Protein AF-A0A5K1K4R6-F1 (afdb_monomer)

Structure (mmCIF, N/CA/C/O backbone):
data_AF-A0A5K1K4R6-F1
#
_entry.id   AF-A0A5K1K4R6-F1
#
loop_
_atom_site.group_PDB
_atom_site.id
_atom_site.type_symbol
_atom_site.label_atom_id
_atom_site.label_alt_id
_atom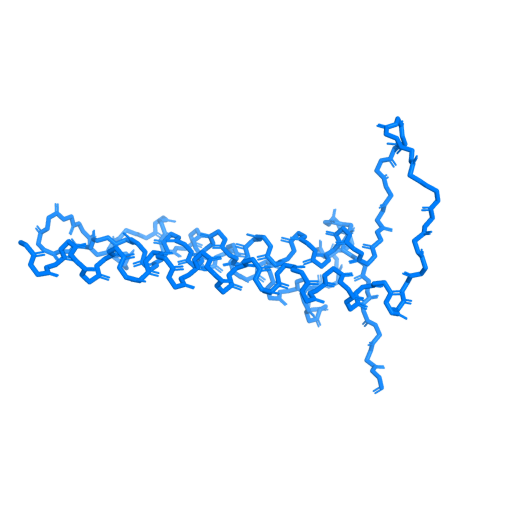_site.label_comp_id
_atom_site.label_asym_id
_atom_site.label_entity_id
_atom_site.label_seq_id
_atom_site.pdbx_PDB_ins_code
_atom_site.Cartn_x
_atom_site.Cartn_y
_atom_site.Cartn_z
_atom_site.occupancy
_atom_site.B_iso_or_equiv
_atom_site.auth_seq_id
_atom_site.auth_comp_id
_atom_site.auth_asym_id
_atom_site.auth_atom_id
_atom_site.pdbx_PDB_model_num
ATOM 1 N N . MET A 1 1 ? 0.030 -5.724 32.062 1.00 60.94 1 MET A N 1
ATOM 2 C CA . MET A 1 1 ? 1.262 -6.459 31.690 1.00 60.94 1 MET A CA 1
ATOM 3 C C . MET A 1 1 ? 1.045 -7.390 30.493 1.00 60.94 1 MET A C 1
ATOM 5 O O . MET A 1 1 ? 1.715 -7.195 29.491 1.00 60.94 1 MET A O 1
ATOM 9 N N . LEU A 1 2 ? 0.074 -8.316 30.522 1.00 64.69 2 LEU A N 1
ATOM 10 C CA . LEU A 1 2 ? -0.193 -9.250 29.407 1.00 64.69 2 LEU A CA 1
ATOM 11 C C . LEU A 1 2 ? -0.593 -8.562 28.079 1.00 64.69 2 LEU A C 1
ATOM 13 O O . LEU A 1 2 ? -0.053 -8.901 27.030 1.00 64.69 2 LEU A O 1
ATOM 17 N N . MET A 1 3 ? -1.462 -7.541 28.126 1.00 69.12 3 MET A N 1
ATOM 18 C CA . MET A 1 3 ? -1.831 -6.738 26.942 1.00 69.12 3 MET A CA 1
ATOM 19 C C . MET A 1 3 ? -0.622 -6.055 26.284 1.00 69.12 3 MET A C 1
ATOM 21 O O . MET A 1 3 ? -0.511 -6.058 25.063 1.00 69.12 3 MET A O 1
ATOM 25 N N .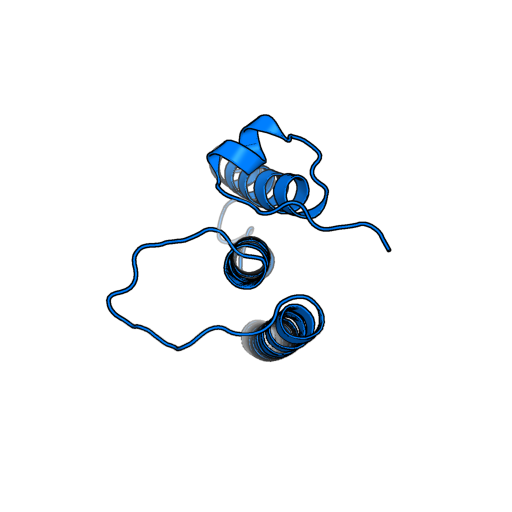 SER A 1 4 ? 0.307 -5.510 27.076 1.00 73.69 4 SER A N 1
ATOM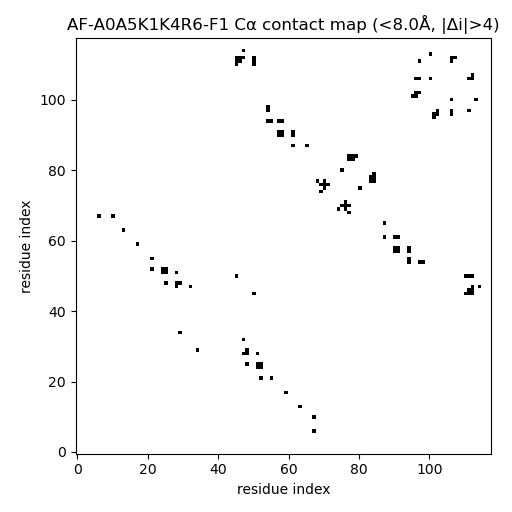 26 C CA . SER A 1 4 ? 1.501 -4.825 26.562 1.00 73.69 4 SER A CA 1
ATOM 27 C C . SER A 1 4 ? 2.482 -5.788 25.890 1.00 73.69 4 SER A C 1
ATOM 29 O O . SER A 1 4 ? 3.062 -5.447 24.865 1.00 73.69 4 SER A O 1
ATOM 31 N N . VAL A 1 5 ? 2.634 -7.005 26.425 1.00 75.69 5 VAL A N 1
ATOM 32 C CA . VAL A 1 5 ? 3.488 -8.046 25.826 1.00 75.69 5 VAL A CA 1
ATOM 33 C C . VAL A 1 5 ? 2.909 -8.521 24.493 1.00 75.69 5 VAL A C 1
ATOM 35 O O . VAL A 1 5 ? 3.634 -8.593 23.505 1.00 75.69 5 VAL A O 1
ATOM 38 N N . CYS A 1 6 ? 1.599 -8.773 24.432 1.00 79.50 6 CYS A N 1
ATOM 39 C CA . CYS A 1 6 ? 0.942 -9.196 23.195 1.00 79.50 6 CYS A CA 1
ATOM 40 C C . CYS A 1 6 ? 1.038 -8.113 22.105 1.00 79.50 6 CYS A C 1
ATOM 42 O O . CYS A 1 6 ? 1.401 -8.402 20.966 1.00 79.50 6 CYS A O 1
ATOM 44 N N . PHE A 1 7 ? 0.820 -6.845 22.473 1.00 83.44 7 PHE A N 1
ATOM 45 C CA . PHE A 1 7 ? 0.948 -5.713 21.553 1.00 83.44 7 PHE A CA 1
ATOM 46 C C . PHE A 1 7 ? 2.377 -5.557 21.011 1.00 83.44 7 PHE A C 1
ATOM 48 O O . PHE A 1 7 ? 2.571 -5.320 19.818 1.00 83.44 7 PHE A O 1
ATOM 55 N N . LEU A 1 8 ? 3.389 -5.759 21.861 1.00 80.88 8 LEU A N 1
ATOM 56 C CA . LEU A 1 8 ? 4.792 -5.731 21.451 1.00 80.88 8 LEU A CA 1
ATOM 57 C C . LEU A 1 8 ? 5.132 -6.877 20.485 1.00 80.88 8 LEU A C 1
ATOM 59 O O . LEU A 1 8 ? 5.795 -6.640 19.477 1.00 80.88 8 LEU A O 1
ATOM 63 N N . CYS A 1 9 ? 4.662 -8.099 20.750 1.00 87.19 9 CYS A N 1
ATOM 64 C CA . CYS A 1 9 ? 4.856 -9.236 19.845 1.00 87.19 9 CYS A CA 1
ATOM 65 C C . CYS A 1 9 ? 4.205 -8.990 18.478 1.00 87.19 9 CYS A C 1
ATOM 67 O O . CYS A 1 9 ? 4.845 -9.203 17.450 1.00 87.19 9 CYS A O 1
ATOM 69 N N . ILE A 1 10 ? 2.972 -8.473 18.465 1.00 89.88 10 ILE A N 1
ATOM 70 C CA . ILE A 1 10 ? 2.252 -8.116 17.238 1.00 89.88 10 ILE A CA 1
ATOM 71 C C . ILE A 1 10 ? 3.015 -7.035 16.460 1.00 89.88 10 ILE A C 1
ATOM 73 O O . ILE A 1 10 ? 3.198 -7.163 15.253 1.00 89.88 10 ILE A O 1
ATOM 77 N N . SER A 1 11 ? 3.492 -5.986 17.136 1.00 88.38 11 SER A N 1
ATOM 78 C CA . SER A 1 11 ? 4.252 -4.904 16.500 1.00 88.38 11 SER A CA 1
ATOM 79 C C . SER A 1 11 ? 5.542 -5.416 15.850 1.00 88.38 11 SER A C 1
ATOM 81 O O . SER A 1 11 ? 5.807 -5.136 14.681 1.00 88.38 11 SER A O 1
ATOM 83 N N . ARG A 1 12 ? 6.305 -6.254 16.562 1.00 86.94 12 ARG A N 1
ATOM 84 C CA . ARG A 1 12 ? 7.539 -6.859 16.037 1.00 86.94 12 ARG A CA 1
ATOM 85 C C . ARG A 1 12 ? 7.275 -7.790 14.852 1.00 86.94 12 ARG A C 1
ATOM 87 O O . ARG A 1 12 ? 8.038 -7.765 13.891 1.00 86.94 12 ARG A O 1
ATOM 94 N N . ALA A 1 13 ? 6.204 -8.581 14.906 1.00 92.62 13 ALA A N 1
ATOM 95 C CA . ALA A 1 13 ? 5.822 -9.476 13.817 1.00 92.62 13 ALA A CA 1
ATOM 96 C C . ALA A 1 13 ? 5.394 -8.703 12.562 1.00 92.62 13 ALA A C 1
ATOM 98 O O . ALA A 1 13 ? 5.851 -9.024 11.470 1.00 92.62 13 ALA A O 1
ATOM 99 N N . LYS A 1 14 ? 4.583 -7.647 12.715 1.00 92.81 14 LYS A N 1
ATOM 100 C CA . LYS A 1 14 ? 4.216 -6.749 11.608 1.00 92.81 14 LYS A CA 1
ATOM 101 C C . LYS A 1 14 ? 5.435 -6.070 11.005 1.00 92.81 14 LYS A C 1
ATOM 103 O O . LYS A 1 14 ? 5.552 -6.030 9.791 1.00 92.81 14 LYS A O 1
ATOM 108 N N . PHE A 1 15 ? 6.346 -5.563 11.839 1.00 93.31 15 PHE A N 1
ATOM 109 C CA . PHE A 1 15 ? 7.579 -4.941 11.361 1.00 93.31 15 PHE A CA 1
ATOM 110 C C . PHE A 1 15 ? 8.393 -5.925 10.514 1.00 93.31 15 PHE A C 1
ATOM 112 O O . PHE A 1 15 ? 8.765 -5.601 9.390 1.00 93.31 15 PHE A O 1
ATOM 119 N N . ALA A 1 16 ? 8.598 -7.149 11.012 1.00 96.50 16 ALA A N 1
ATOM 120 C CA . ALA A 1 16 ? 9.292 -8.186 10.255 1.00 96.50 16 ALA A CA 1
ATOM 121 C C . ALA A 1 16 ? 8.569 -8.514 8.938 1.00 96.50 16 ALA A C 1
ATOM 123 O O . ALA A 1 16 ? 9.208 -8.540 7.890 1.00 96.50 16 ALA A O 1
ATOM 124 N N . LEU A 1 17 ? 7.244 -8.701 8.975 1.00 96.94 17 LEU A N 1
ATOM 125 C CA . LEU A 1 17 ? 6.430 -8.960 7.786 1.00 96.94 17 LEU A CA 1
ATOM 126 C C . LEU A 1 17 ? 6.575 -7.836 6.754 1.00 96.94 17 LEU A C 1
ATOM 128 O O . LEU A 1 17 ? 6.835 -8.113 5.588 1.00 96.94 17 LEU A O 1
ATOM 132 N N . HIS A 1 18 ? 6.460 -6.576 7.177 1.00 97.25 18 HIS A N 1
ATOM 133 C CA . HIS A 1 18 ? 6.554 -5.422 6.287 1.00 97.25 18 HIS A CA 1
ATOM 134 C C . HIS A 1 18 ? 7.921 -5.349 5.605 1.00 97.25 18 HIS A C 1
ATOM 136 O O . HIS A 1 18 ? 7.979 -5.198 4.386 1.00 97.25 18 HIS A O 1
ATOM 142 N N . ILE A 1 19 ? 9.011 -5.549 6.353 1.00 97.88 19 ILE A N 1
ATOM 143 C CA . ILE A 1 19 ? 10.366 -5.584 5.789 1.00 97.88 19 ILE A CA 1
ATOM 144 C C . ILE A 1 19 ? 10.531 -6.745 4.803 1.00 97.88 19 ILE A C 1
ATOM 146 O O . ILE A 1 19 ? 11.051 -6.539 3.710 1.00 97.88 19 ILE A O 1
ATOM 150 N N . VAL A 1 20 ? 10.053 -7.946 5.143 1.00 98.25 20 VAL A N 1
ATOM 151 C CA . VAL A 1 20 ? 10.122 -9.106 4.240 1.00 98.25 20 VAL A CA 1
ATOM 152 C C . VAL A 1 20 ? 9.355 -8.834 2.947 1.00 98.25 20 VAL A C 1
ATOM 154 O O . VAL A 1 20 ? 9.901 -9.046 1.869 1.00 98.25 20 VAL A O 1
ATOM 157 N N . THR A 1 21 ? 8.126 -8.315 3.034 1.00 98.00 21 THR A N 1
ATOM 158 C CA . THR A 1 21 ? 7.328 -7.980 1.843 1.00 98.00 21 THR A CA 1
ATOM 159 C C . THR A 1 21 ? 7.964 -6.874 1.005 1.00 98.00 21 THR A C 1
ATOM 161 O O . THR A 1 21 ? 7.942 -6.968 -0.216 1.00 98.00 21 THR A O 1
ATOM 164 N N . LEU A 1 22 ? 8.592 -5.876 1.636 1.00 98.00 22 LEU A N 1
ATOM 165 C CA . LEU A 1 22 ? 9.297 -4.792 0.952 1.00 98.00 22 LEU A CA 1
ATOM 166 C C . LEU A 1 22 ? 10.488 -5.320 0.152 1.00 98.00 22 LEU A C 1
ATOM 168 O O . LEU A 1 22 ? 10.618 -5.020 -1.033 1.00 98.00 22 LEU A O 1
ATOM 172 N N . VAL A 1 23 ? 11.334 -6.138 0.783 1.00 97.88 23 VAL A N 1
ATOM 173 C CA . VAL A 1 23 ? 12.480 -6.773 0.119 1.00 97.88 23 VAL A CA 1
ATOM 174 C C . VAL A 1 23 ? 12.002 -7.686 -1.009 1.00 97.88 23 VAL A C 1
ATOM 176 O O . VAL A 1 23 ? 12.543 -7.630 -2.111 1.00 97.88 23 VAL A O 1
ATOM 179 N N . TYR A 1 24 ? 10.967 -8.491 -0.761 1.00 97.81 24 TYR A N 1
ATOM 180 C CA 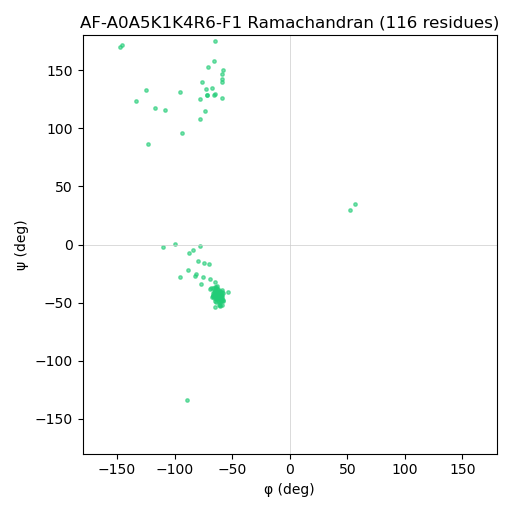. 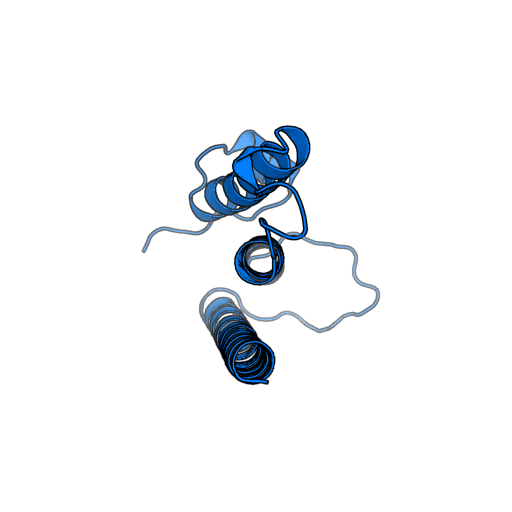TYR A 1 24 ? 10.401 -9.393 -1.759 1.00 97.81 24 TYR A CA 1
ATOM 181 C C . TYR A 1 24 ? 9.868 -8.641 -2.987 1.00 97.81 24 TYR A C 1
ATOM 183 O O . TYR A 1 24 ? 10.281 -8.952 -4.099 1.00 97.81 24 TYR A O 1
ATOM 191 N N . ILE A 1 25 ? 9.017 -7.625 -2.800 1.00 96.31 25 ILE A N 1
ATOM 192 C CA . ILE A 1 25 ? 8.446 -6.837 -3.905 1.00 96.31 25 ILE A CA 1
ATOM 193 C C . ILE A 1 25 ? 9.520 -6.058 -4.665 1.00 96.31 25 ILE A C 1
ATOM 195 O O . ILE A 1 25 ? 9.464 -5.986 -5.891 1.00 96.31 25 ILE A O 1
ATOM 199 N N . THR A 1 26 ? 10.516 -5.512 -3.965 1.00 95.94 26 THR A N 1
ATOM 200 C CA . THR A 1 26 ? 11.634 -4.810 -4.613 1.00 95.94 26 THR A CA 1
ATOM 201 C C . THR A 1 26 ? 12.398 -5.761 -5.533 1.00 95.94 26 THR A C 1
ATOM 203 O O . THR A 1 26 ? 12.618 -5.457 -6.702 1.00 95.94 26 THR A O 1
ATOM 206 N N . ASN A 1 27 ? 12.746 -6.950 -5.032 1.00 95.56 27 ASN A N 1
ATOM 207 C CA . ASN A 1 27 ? 13.444 -7.961 -5.823 1.00 95.56 27 ASN A CA 1
ATOM 208 C C . ASN A 1 27 ? 12.588 -8.468 -6.986 1.00 95.56 27 ASN A C 1
ATOM 210 O O . ASN A 1 27 ? 13.108 -8.640 -8.081 1.00 95.56 27 ASN A O 1
ATOM 214 N N . LEU A 1 28 ? 11.287 -8.674 -6.766 1.00 94.69 28 LEU A N 1
ATOM 215 C CA . LEU A 1 28 ? 10.362 -9.092 -7.815 1.00 94.69 28 LEU A CA 1
ATOM 216 C C . LEU A 1 28 ? 10.265 -8.035 -8.921 1.00 94.69 28 LEU A C 1
ATOM 218 O O . LEU A 1 28 ? 10.325 -8.379 -10.094 1.00 94.69 28 LEU A O 1
ATOM 222 N N . SER A 1 29 ? 10.203 -6.752 -8.557 1.00 94.19 29 SER A N 1
ATOM 223 C CA . SER A 1 29 ? 10.180 -5.649 -9.527 1.00 94.19 29 SER A CA 1
ATOM 224 C C . SER A 1 29 ? 11.426 -5.665 -10.416 1.00 94.19 29 SER A C 1
ATOM 226 O O . SER A 1 29 ? 11.314 -5.480 -11.619 1.00 94.19 29 SER A O 1
ATOM 228 N N . HIS A 1 30 ? 12.596 -5.982 -9.853 1.00 92.44 30 HIS A N 1
ATOM 229 C CA . HIS A 1 30 ? 13.845 -6.113 -10.613 1.00 92.44 30 HIS A CA 1
ATOM 230 C C . HIS A 1 30 ? 13.910 -7.333 -11.543 1.00 92.44 30 HIS A C 1
ATOM 232 O O . HIS A 1 30 ? 14.766 -7.372 -12.422 1.00 92.44 30 HIS A O 1
ATOM 238 N N . VAL A 1 31 ? 13.039 -8.331 -11.361 1.00 93.38 31 VAL A N 1
ATOM 239 C CA . VAL A 1 31 ? 12.917 -9.461 -12.297 1.00 93.38 31 VAL A CA 1
ATOM 240 C C . VAL A 1 31 ? 12.140 -9.052 -13.550 1.00 93.38 31 VAL A C 1
ATOM 242 O O . VAL A 1 31 ? 12.441 -9.547 -14.633 1.00 93.38 31 VAL A O 1
ATOM 245 N N . PHE A 1 32 ? 11.158 -8.159 -13.410 1.00 91.94 32 PHE A N 1
ATOM 246 C CA . PHE A 1 32 ? 10.284 -7.732 -14.507 1.00 91.94 32 PHE A CA 1
ATOM 247 C C . PHE A 1 32 ? 10.737 -6.439 -15.192 1.00 91.94 32 PHE A C 1
ATOM 249 O O . PHE A 1 32 ? 10.458 -6.255 -16.373 1.00 91.94 32 PHE A O 1
ATOM 256 N N . GLU A 1 33 ? 11.440 -5.557 -14.482 1.00 91.75 33 GLU A N 1
ATOM 257 C CA . GLU A 1 33 ? 11.943 -4.292 -15.013 1.00 91.75 33 GLU A CA 1
ATOM 258 C C . GLU A 1 33 ? 13.412 -4.089 -14.613 1.00 91.75 33 GLU A C 1
ATOM 260 O O . GLU A 1 33 ? 13.769 -4.110 -13.429 1.00 91.75 33 GLU A O 1
ATOM 265 N N . GLU A 1 34 ? 14.285 -3.899 -15.609 1.00 88.56 34 GLU A N 1
ATOM 266 C CA . GLU A 1 34 ? 15.711 -3.688 -15.364 1.00 88.56 34 GLU A CA 1
ATOM 267 C C . GLU A 1 34 ? 15.945 -2.345 -14.667 1.00 88.56 34 GLU A C 1
ATOM 269 O O . GLU A 1 34 ? 15.405 -1.302 -15.036 1.00 88.56 34 GLU A O 1
ATOM 274 N N . ARG A 1 35 ? 16.790 -2.362 -13.635 1.00 81.81 35 ARG A N 1
ATOM 275 C CA . ARG A 1 35 ? 17.125 -1.154 -12.890 1.00 81.81 35 ARG A CA 1
ATOM 276 C C . ARG A 1 35 ? 18.048 -0.262 -13.724 1.00 81.81 35 ARG A C 1
ATOM 278 O O . ARG A 1 35 ? 19.202 -0.615 -13.954 1.00 81.81 35 ARG A O 1
ATOM 285 N N . GLY A 1 36 ? 17.563 0.921 -14.095 1.00 82.12 36 GLY A N 1
ATOM 286 C CA . GLY A 1 36 ? 18.381 1.970 -14.705 1.00 82.12 36 GLY A CA 1
ATOM 287 C C . GLY A 1 36 ? 19.475 2.531 -13.774 1.00 82.12 36 GLY A C 1
ATOM 288 O O . GLY A 1 36 ? 19.545 2.179 -12.589 1.00 82.12 36 GLY A O 1
ATOM 289 N N . PRO A 1 37 ? 20.344 3.423 -14.287 1.00 86.88 37 PRO A N 1
ATOM 290 C CA . PRO A 1 37 ? 21.351 4.096 -13.473 1.00 86.88 37 PRO A CA 1
ATOM 291 C C . PRO A 1 37 ? 20.693 4.884 -12.334 1.00 86.88 37 PRO A C 1
ATOM 293 O O . PRO A 1 37 ? 19.652 5.513 -12.507 1.00 86.88 37 PRO A O 1
ATOM 296 N N . ILE A 1 38 ? 21.307 4.844 -11.150 1.00 87.06 38 ILE A N 1
ATOM 297 C CA . ILE A 1 38 ? 20.814 5.587 -9.989 1.00 87.06 38 ILE A CA 1
ATOM 298 C C . ILE A 1 38 ? 21.229 7.046 -10.154 1.00 87.06 38 ILE A C 1
ATOM 300 O O . ILE A 1 38 ? 22.403 7.375 -9.988 1.00 87.06 38 ILE A O 1
ATOM 304 N N . ASP A 1 39 ? 20.257 7.901 -10.440 1.00 90.12 39 ASP A N 1
ATOM 305 C CA . ASP A 1 39 ? 20.414 9.350 -10.462 1.00 90.12 39 ASP A CA 1
ATOM 306 C C . ASP A 1 39 ? 19.505 9.972 -9.391 1.00 90.12 39 ASP A C 1
ATOM 308 O O . ASP A 1 39 ? 18.286 9.813 -9.416 1.00 90.12 39 ASP A O 1
ATOM 312 N N . LEU A 1 40 ? 20.116 10.639 -8.409 1.00 89.31 40 LEU A N 1
ATOM 313 C CA . LEU A 1 40 ? 19.407 11.264 -7.288 1.00 89.31 40 LEU A CA 1
ATOM 314 C C . LEU A 1 40 ? 18.789 12.622 -7.660 1.00 89.31 40 LEU A C 1
ATOM 316 O O . LEU A 1 40 ? 17.966 13.129 -6.899 1.00 89.31 40 LEU A O 1
ATOM 320 N N . GLU A 1 41 ? 19.177 13.205 -8.798 1.00 92.38 41 GLU A N 1
ATOM 321 C CA . GLU A 1 41 ? 18.621 14.456 -9.332 1.00 92.38 41 GLU A CA 1
ATOM 322 C C . GLU A 1 41 ? 17.586 14.209 -10.443 1.00 92.38 41 GLU A C 1
ATOM 324 O O . GLU A 1 41 ? 17.000 15.158 -10.977 1.00 92.38 41 GLU A O 1
ATOM 329 N N . ALA A 1 42 ? 17.325 12.941 -10.773 1.00 88.62 42 ALA A N 1
ATOM 330 C CA . ALA A 1 42 ? 16.336 12.559 -11.765 1.00 88.62 42 ALA A CA 1
ATOM 331 C C . ALA A 1 42 ? 14.937 13.069 -11.394 1.00 88.62 42 ALA A C 1
ATOM 333 O O . ALA A 1 42 ? 14.510 13.067 -10.234 1.00 88.62 42 ALA A O 1
ATOM 334 N N . LYS A 1 43 ? 14.183 13.480 -12.417 1.00 91.81 43 LYS A N 1
ATOM 335 C CA . LYS A 1 43 ? 12.758 13.777 -12.257 1.00 91.81 43 LYS A CA 1
ATOM 336 C C . LYS A 1 43 ? 11.990 12.476 -12.046 1.00 91.81 43 LYS A C 1
ATOM 338 O O . LYS A 1 43 ? 12.398 11.422 -12.521 1.00 91.81 43 LYS A O 1
ATOM 343 N N . PHE A 1 44 ? 10.861 12.569 -11.349 1.00 90.62 44 PHE A N 1
ATOM 344 C CA . PHE A 1 44 ? 9.970 11.429 -11.183 1.00 90.62 44 PHE A CA 1
ATOM 345 C C . PHE A 1 44 ? 9.507 10.909 -12.548 1.00 90.62 44 PHE A C 1
ATOM 347 O O . PHE A 1 44 ? 8.924 11.658 -13.334 1.00 90.62 44 PHE A O 1
ATOM 354 N N . GLU A 1 45 ? 9.719 9.617 -12.775 1.00 91.94 45 GLU A N 1
ATOM 355 C CA . GLU A 1 45 ? 9.146 8.872 -13.887 1.00 91.94 45 GLU A CA 1
ATOM 356 C C . GLU A 1 45 ? 8.383 7.659 -13.334 1.00 91.94 45 GLU A C 1
ATOM 358 O O . GLU A 1 45 ? 8.888 6.961 -12.443 1.00 91.94 45 GLU A O 1
ATOM 363 N N . PRO A 1 46 ? 7.151 7.408 -13.807 1.00 93.50 46 PRO A N 1
ATOM 364 C CA . PRO A 1 46 ? 6.395 6.240 -13.387 1.00 93.50 46 PRO A CA 1
ATOM 365 C C . PRO A 1 46 ? 7.079 4.966 -13.877 1.00 93.50 46 PRO A C 1
ATOM 367 O O . PRO A 1 46 ? 7.381 4.826 -15.058 1.00 93.50 46 PRO A O 1
ATOM 370 N N . ASN A 1 47 ? 7.299 4.032 -12.958 1.00 93.50 47 ASN A N 1
ATOM 371 C CA . ASN A 1 47 ? 7.872 2.720 -13.240 1.00 93.50 47 ASN A CA 1
ATOM 372 C C . ASN A 1 47 ? 7.264 1.659 -12.311 1.00 93.50 47 ASN A C 1
ATOM 374 O O . ASN A 1 47 ? 6.518 1.988 -11.372 1.00 93.50 47 ASN A O 1
ATOM 378 N N . LEU A 1 48 ? 7.562 0.385 -12.576 1.00 94.75 48 LEU A N 1
ATOM 379 C CA . LEU A 1 48 ? 7.029 -0.740 -11.811 1.00 94.75 48 LEU A CA 1
ATOM 380 C C . LEU A 1 48 ? 7.420 -0.650 -10.335 1.00 94.75 48 LEU A C 1
ATOM 382 O O . LEU A 1 48 ? 6.578 -0.859 -9.464 1.00 94.75 48 LEU A O 1
ATOM 386 N N . LEU A 1 49 ? 8.670 -0.284 -10.041 1.00 94.81 49 LEU A N 1
ATOM 387 C CA . LEU A 1 49 ? 9.157 -0.192 -8.666 1.00 94.81 49 LEU A CA 1
ATOM 388 C C . LEU A 1 49 ? 8.414 0.896 -7.874 1.00 94.81 49 LEU A C 1
ATOM 390 O O . LEU A 1 49 ? 7.948 0.638 -6.768 1.00 94.81 49 LEU A O 1
ATOM 394 N N . ASN A 1 50 ? 8.252 2.092 -8.441 1.00 95.06 50 ASN A N 1
ATOM 395 C CA . ASN A 1 50 ? 7.520 3.202 -7.829 1.00 95.06 50 ASN A CA 1
ATOM 396 C C . ASN A 1 50 ? 6.073 2.800 -7.539 1.00 95.06 50 ASN A C 1
ATOM 398 O O . ASN A 1 50 ? 5.578 3.017 -6.432 1.00 95.06 50 ASN A O 1
ATOM 402 N N . THR A 1 51 ? 5.432 2.147 -8.509 1.00 96.31 51 THR A N 1
ATOM 403 C CA . THR A 1 51 ? 4.068 1.631 -8.378 1.00 96.31 51 THR A CA 1
ATOM 404 C C . THR A 1 51 ? 3.970 0.600 -7.253 1.00 96.31 51 THR A C 1
ATOM 406 O O . THR A 1 51 ? 3.163 0.748 -6.334 1.00 96.31 51 THR A O 1
ATOM 409 N N . ALA A 1 52 ? 4.826 -0.421 -7.273 1.00 96.06 52 ALA A N 1
ATOM 410 C CA . ALA A 1 52 ? 4.775 -1.520 -6.321 1.00 96.06 52 ALA A CA 1
ATOM 411 C C . ALA A 1 52 ? 5.069 -1.060 -4.882 1.00 96.06 52 ALA A C 1
ATOM 413 O O . ALA A 1 52 ? 4.379 -1.467 -3.945 1.00 96.06 52 ALA A O 1
ATOM 414 N N . ILE A 1 53 ? 6.049 -0.170 -4.697 1.00 96.75 53 ILE A N 1
ATOM 415 C CA . ILE A 1 53 ? 6.397 0.387 -3.383 1.00 96.75 53 ILE A CA 1
ATOM 416 C C . ILE A 1 53 ? 5.300 1.322 -2.870 1.00 96.75 53 ILE A C 1
ATOM 418 O O . ILE A 1 53 ? 4.984 1.280 -1.679 1.00 96.75 53 ILE A O 1
ATOM 422 N N . TYR A 1 54 ? 4.682 2.121 -3.744 1.00 97.12 54 TYR A N 1
ATOM 423 C CA . TYR A 1 54 ? 3.557 2.979 -3.374 1.00 97.12 54 TYR A CA 1
ATOM 424 C C . TYR A 1 54 ? 2.363 2.161 -2.863 1.00 97.12 54 TYR A C 1
ATOM 426 O O . TYR A 1 54 ? 1.881 2.408 -1.755 1.00 97.12 54 TYR A O 1
ATOM 434 N N . LEU A 1 55 ? 1.922 1.149 -3.619 1.00 97.25 55 LEU A N 1
ATOM 435 C CA . LEU A 1 55 ? 0.767 0.318 -3.257 1.00 97.25 55 LEU A CA 1
ATOM 436 C C . LEU A 1 55 ? 1.034 -0.534 -2.010 1.00 97.25 55 LEU A C 1
ATOM 438 O O . LEU A 1 55 ? 0.187 -0.607 -1.111 1.00 97.25 55 LEU A O 1
ATOM 442 N N . LEU A 1 56 ? 2.230 -1.126 -1.908 1.00 97.81 56 LEU A N 1
ATOM 443 C CA . LEU A 1 56 ? 2.655 -1.843 -0.707 1.00 97.81 56 LEU A CA 1
ATOM 444 C C . LEU A 1 56 ? 2.665 -0.907 0.506 1.00 97.81 56 LEU A C 1
ATOM 446 O O . LEU A 1 56 ? 2.111 -1.245 1.551 1.00 97.81 56 LEU A O 1
ATOM 450 N N . GLY A 1 57 ? 3.270 0.274 0.372 1.00 97.81 57 GLY A N 1
ATOM 451 C CA . GLY A 1 57 ? 3.373 1.256 1.446 1.00 97.81 57 GLY A CA 1
ATOM 452 C C . GLY A 1 57 ? 2.010 1.769 1.907 1.00 97.81 57 GLY A C 1
ATOM 453 O O . GLY A 1 57 ? 1.778 1.899 3.109 1.00 97.81 57 GLY A O 1
ATOM 454 N N . LEU A 1 58 ? 1.085 2.027 0.981 1.00 97.88 58 LEU A N 1
ATOM 455 C CA . LEU A 1 58 ? -0.286 2.429 1.300 1.00 97.88 58 LEU A CA 1
ATOM 456 C C . LEU A 1 58 ? -1.007 1.341 2.112 1.00 97.88 58 LEU A C 1
ATOM 458 O O . LEU A 1 58 ? -1.508 1.618 3.203 1.00 97.88 58 LEU A O 1
ATOM 462 N N . SER A 1 59 ? -0.944 0.090 1.652 1.00 97.75 59 SER A N 1
ATOM 463 C CA . SER A 1 59 ? -1.547 -1.067 2.336 1.00 97.75 59 SER A CA 1
ATOM 464 C C . SER A 1 59 ? -0.930 -1.300 3.726 1.00 97.75 59 SER A C 1
ATOM 466 O O . SER A 1 59 ? -1.622 -1.538 4.720 1.00 97.75 59 SER A O 1
ATOM 468 N N . GLN A 1 60 ? 0.397 -1.174 3.844 1.00 97.56 60 GLN A N 1
ATOM 469 C CA . GLN A 1 60 ? 1.112 -1.296 5.118 1.00 97.56 60 GLN A CA 1
ATOM 470 C C . GLN A 1 60 ? 0.735 -0.185 6.109 1.00 97.56 60 GLN A C 1
ATOM 472 O O . GLN A 1 60 ? 0.633 -0.453 7.313 1.00 97.56 60 GLN A O 1
ATOM 477 N N . GLN A 1 61 ? 0.507 1.047 5.641 1.00 96.88 61 GLN A N 1
ATOM 478 C CA . GLN A 1 61 ? 0.045 2.156 6.484 1.00 96.88 61 GLN A CA 1
ATOM 479 C C . GLN A 1 61 ? -1.355 1.883 7.041 1.00 96.88 61 GLN A C 1
ATOM 481 O O . GLN A 1 61 ? -1.556 1.977 8.257 1.00 96.88 61 GLN A O 1
ATOM 486 N N . VAL A 1 62 ? -2.293 1.468 6.183 1.00 96.94 62 VAL A N 1
ATOM 487 C CA . VAL A 1 62 ? -3.659 1.107 6.590 1.00 96.94 62 VAL A CA 1
ATOM 488 C C . VAL A 1 62 ? -3.633 -0.049 7.595 1.00 96.94 62 VAL A C 1
ATOM 490 O O . VAL A 1 62 ? -4.215 0.061 8.676 1.00 96.94 62 VAL A O 1
ATOM 493 N N . SER A 1 63 ? -2.883 -1.118 7.308 1.00 95.06 63 SER A N 1
ATOM 494 C CA . SER A 1 63 ? -2.711 -2.277 8.198 1.00 95.06 63 SER A CA 1
ATOM 495 C C . SER A 1 63 ? -2.110 -1.896 9.557 1.00 95.06 63 SER A C 1
ATOM 497 O O . SER A 1 63 ? -2.604 -2.301 10.618 1.00 95.06 63 SER A O 1
ATOM 499 N N . THR A 1 64 ? -1.074 -1.051 9.556 1.00 93.56 64 THR A N 1
ATOM 500 C CA . THR A 1 64 ? -0.450 -0.556 10.790 1.00 93.56 64 THR A CA 1
ATOM 501 C C . THR A 1 64 ? -1.469 0.177 11.639 1.00 93.56 64 THR A C 1
ATOM 503 O O . THR A 1 64 ? -1.565 -0.092 12.838 1.00 93.56 64 THR A O 1
ATOM 506 N N . PHE A 1 65 ? -2.244 1.072 11.037 1.00 92.88 65 PHE A N 1
ATOM 507 C CA . PHE A 1 65 ? -3.256 1.813 11.764 1.00 92.88 65 PHE A CA 1
ATOM 508 C C . PHE A 1 65 ? -4.348 0.880 12.298 1.00 92.88 65 PHE A C 1
ATOM 510 O O . PHE A 1 65 ? -4.593 0.850 13.503 1.00 92.88 65 PHE A O 1
ATOM 517 N N . ALA A 1 66 ? -4.960 0.076 11.426 1.00 91.88 66 ALA A N 1
ATOM 518 C CA . ALA A 1 66 ? -6.110 -0.756 11.759 1.00 91.88 66 ALA A CA 1
ATOM 519 C C . ALA A 1 66 ? -5.807 -1.750 12.888 1.00 91.88 66 ALA A C 1
ATOM 521 O O . ALA A 1 66 ? -6.596 -1.889 13.820 1.00 91.88 66 ALA A O 1
ATOM 522 N N . ILE A 1 67 ? -4.643 -2.407 12.851 1.00 90.19 67 ILE A N 1
ATOM 523 C CA . ILE A 1 67 ? -4.307 -3.436 13.841 1.00 90.19 67 ILE A CA 1
ATOM 524 C C . ILE A 1 67 ? -3.759 -2.817 15.141 1.00 90.19 67 ILE A C 1
ATOM 526 O O . ILE A 1 67 ? -3.840 -3.437 16.198 1.00 90.19 67 ILE A O 1
ATOM 530 N N . ASN A 1 68 ? -3.144 -1.628 15.100 1.00 89.31 68 ASN A N 1
ATOM 531 C CA . ASN A 1 68 ? -2.682 -0.948 16.323 1.00 89.31 68 ASN A CA 1
ATOM 532 C C . ASN A 1 68 ? -3.761 -0.060 16.960 1.00 89.31 68 ASN A C 1
ATOM 534 O O . ASN A 1 68 ? -3.568 0.452 18.067 1.00 89.31 68 ASN A O 1
ATOM 538 N N . PHE A 1 69 ? -4.899 0.123 16.294 1.00 89.62 69 PHE A N 1
ATOM 539 C CA . PHE A 1 69 ? -6.018 0.850 16.857 1.00 89.62 69 PHE A CA 1
ATOM 540 C C . PHE A 1 69 ? -6.577 0.109 18.075 1.00 89.62 69 PHE A C 1
ATOM 542 O O . PHE A 1 69 ? -6.889 -1.078 18.040 1.00 89.62 69 PHE A O 1
ATOM 549 N N . GLN A 1 70 ? -6.732 0.839 19.171 1.00 89.12 70 GLN A N 1
ATOM 550 C CA . GLN A 1 70 ? -7.353 0.348 20.394 1.00 89.12 70 GLN A CA 1
ATOM 551 C C . GLN A 1 70 ? -8.709 1.028 20.500 1.00 89.12 70 GLN A C 1
ATOM 553 O O . GLN A 1 70 ? -8.749 2.241 20.607 1.00 89.12 70 GLN A O 1
ATOM 558 N N . GLY A 1 71 ? -9.804 0.285 20.437 1.00 89.19 71 GLY A N 1
ATOM 559 C CA . GLY A 1 71 ? -11.138 0.860 20.607 1.00 89.19 71 GLY A CA 1
ATOM 560 C C . GLY A 1 71 ? -11.570 0.878 22.070 1.00 89.19 71 GLY A C 1
ATOM 561 O O . GLY A 1 71 ? -10.812 1.232 22.980 1.00 89.19 71 GLY A O 1
ATOM 562 N N . ARG A 1 72 ? -12.811 0.447 22.295 1.00 89.88 72 ARG A N 1
ATOM 563 C CA . ARG A 1 72 ? -13.415 0.353 23.624 1.00 89.88 72 ARG A CA 1
ATOM 564 C C . ARG A 1 72 ? -12.598 -0.550 24.566 1.00 89.88 72 ARG A C 1
ATOM 566 O O . ARG A 1 72 ? -11.969 -1.501 24.103 1.00 89.88 72 ARG A O 1
ATOM 573 N N . PRO A 1 73 ? -12.619 -0.283 25.887 1.00 89.81 73 PRO A N 1
ATOM 574 C CA . PRO A 1 73 ? -13.422 0.733 26.584 1.00 89.81 73 PRO A CA 1
ATOM 575 C C . PRO A 1 73 ? -12.818 2.150 26.600 1.00 89.81 73 PRO A C 1
ATOM 577 O O . PRO A 1 73 ? -13.470 3.068 27.081 1.00 89.81 73 PRO A O 1
ATOM 580 N N . PHE A 1 74 ? -11.598 2.349 26.094 1.00 86.94 74 PHE A N 1
ATOM 581 C CA . PHE A 1 74 ? -10.858 3.608 26.276 1.00 86.94 74 PHE A CA 1
ATOM 582 C C . PHE A 1 74 ? -11.145 4.672 25.208 1.00 86.94 74 PHE A C 1
ATOM 584 O O . PHE A 1 74 ? -10.907 5.853 25.442 1.00 86.94 74 PHE A O 1
ATOM 591 N N . ARG A 1 75 ? -11.634 4.261 24.035 1.00 88.25 75 ARG A N 1
ATOM 592 C CA . ARG A 1 75 ? -12.072 5.142 22.941 1.00 88.25 75 ARG A CA 1
ATOM 593 C C . ARG A 1 75 ? -13.231 4.497 22.181 1.00 88.25 75 ARG A C 1
ATOM 595 O O . ARG A 1 75 ? -13.538 3.325 22.395 1.00 88.25 75 ARG A O 1
ATOM 602 N N . GLU A 1 76 ? -13.863 5.253 21.293 1.00 92.62 76 GLU A N 1
ATOM 603 C CA . GLU A 1 76 ? -14.826 4.707 20.334 1.00 92.62 76 GLU A CA 1
ATOM 604 C C . GLU A 1 76 ? -14.174 3.636 19.437 1.00 92.62 76 GLU A C 1
ATOM 606 O O . GLU A 1 76 ? -12.975 3.681 19.143 1.00 92.62 76 GLU A O 1
ATOM 611 N N . GLY A 1 77 ? -14.935 2.617 19.040 1.00 92.06 77 GLY A N 1
ATOM 612 C CA . GLY A 1 77 ? -14.482 1.640 18.056 1.00 92.06 77 GLY A CA 1
ATOM 613 C C . GLY A 1 77 ? -14.283 2.273 16.676 1.00 92.06 77 GLY A C 1
ATOM 614 O O . GLY A 1 77 ? -14.903 3.278 16.348 1.00 92.06 77 GLY A O 1
ATOM 615 N N . ILE A 1 78 ? -13.465 1.648 15.821 1.00 92.69 78 ILE A N 1
ATOM 616 C CA . ILE A 1 78 ? -13.164 2.172 14.471 1.00 92.69 78 ILE A CA 1
ATOM 617 C C . ILE A 1 78 ? -14.441 2.452 13.669 1.00 92.69 78 ILE A C 1
ATOM 619 O O . ILE A 1 78 ? -14.526 3.465 12.993 1.00 92.69 78 ILE A O 1
ATOM 623 N N . ARG A 1 79 ? -15.445 1.571 13.763 1.00 92.38 79 ARG A N 1
ATOM 624 C CA . ARG A 1 79 ? -16.723 1.706 13.042 1.00 92.38 79 ARG A CA 1
ATOM 625 C C . ARG A 1 79 ? -17.652 2.776 13.614 1.00 92.38 79 ARG A C 1
ATOM 627 O O . ARG A 1 79 ? -18.616 3.146 12.958 1.00 92.38 79 ARG A O 1
ATOM 634 N N . GLU A 1 80 ? -17.394 3.227 14.835 1.00 95.44 80 GLU A N 1
ATOM 635 C CA . GLU A 1 80 ? -18.181 4.273 15.490 1.00 95.44 80 GLU A CA 1
ATOM 636 C C . GLU A 1 80 ? -17.730 5.664 15.020 1.00 95.44 80 GLU A C 1
ATOM 638 O O . GLU A 1 80 ? -18.538 6.586 14.963 1.00 95.44 80 GLU A O 1
ATOM 643 N N . ASN A 1 81 ? -16.476 5.785 14.570 1.00 94.81 81 ASN A N 1
ATOM 644 C CA . ASN A 1 81 ? -15.962 6.968 13.896 1.00 94.81 81 ASN A CA 1
ATOM 645 C C . ASN A 1 81 ? -16.093 6.818 12.374 1.00 94.81 81 ASN A C 1
ATOM 647 O O . ASN A 1 81 ? -15.240 6.222 11.713 1.00 94.81 81 ASN A O 1
ATOM 651 N N . SER A 1 82 ? -17.167 7.365 11.802 1.00 94.94 82 SER A N 1
ATOM 652 C CA . SER A 1 82 ? -17.450 7.229 10.368 1.00 94.94 82 SER A CA 1
ATOM 653 C C . SER A 1 82 ? -16.352 7.825 9.483 1.00 94.94 82 SER A C 1
ATOM 655 O O . SER A 1 82 ? -15.974 7.201 8.495 1.00 94.94 82 SER A O 1
ATOM 657 N N . ALA A 1 83 ? -15.801 8.986 9.846 1.00 95.44 83 ALA A N 1
ATOM 658 C CA . ALA A 1 83 ? -14.732 9.634 9.089 1.00 95.44 83 ALA A CA 1
ATOM 659 C C . ALA A 1 83 ? -13.475 8.756 9.032 1.00 95.44 83 ALA A C 1
ATOM 661 O O . ALA A 1 83 ? -12.906 8.549 7.961 1.00 95.44 83 ALA A O 1
ATOM 662 N N . LEU A 1 84 ? -13.075 8.187 10.170 1.00 94.25 84 LEU A N 1
ATOM 663 C CA . LEU A 1 84 ? -11.933 7.286 10.241 1.00 94.25 84 LEU A CA 1
ATOM 664 C C . LEU A 1 84 ? -12.181 5.991 9.466 1.00 94.25 84 LEU A C 1
ATOM 666 O O . LEU A 1 84 ? -11.318 5.552 8.707 1.00 94.25 84 LEU A O 1
ATOM 670 N N . TYR A 1 85 ? -13.352 5.380 9.650 1.00 95.62 85 TYR A N 1
ATOM 671 C CA . TYR A 1 85 ? -13.704 4.138 8.973 1.00 95.62 85 TYR A CA 1
ATOM 672 C C . TYR A 1 85 ? -13.668 4.302 7.451 1.00 95.62 85 TYR A C 1
ATOM 674 O O . TYR A 1 85 ? -12.976 3.546 6.771 1.00 95.62 85 TYR A O 1
ATOM 682 N N . TRP A 1 86 ? -14.349 5.321 6.923 1.00 97.50 86 TRP A N 1
ATOM 683 C CA . TRP A 1 86 ? -14.379 5.584 5.485 1.00 97.50 86 TRP A CA 1
ATOM 684 C C . TRP A 1 86 ? -13.035 6.068 4.941 1.00 97.50 86 TRP A C 1
ATOM 686 O O . TRP A 1 86 ? -12.710 5.748 3.802 1.00 97.50 86 TRP A O 1
ATOM 696 N N . GLY A 1 87 ? -12.219 6.753 5.747 1.00 97.00 87 GLY A N 1
ATOM 697 C CA . GLY A 1 87 ? -10.846 7.099 5.380 1.00 97.00 87 GLY A CA 1
ATOM 698 C C . GLY A 1 87 ? -9.963 5.865 5.170 1.00 97.00 87 GLY A C 1
ATOM 699 O O . GLY A 1 87 ? -9.276 5.769 4.156 1.00 97.00 87 GLY A O 1
ATOM 700 N N . LEU A 1 88 ? -10.023 4.887 6.083 1.00 97.00 88 LEU A N 1
ATOM 701 C CA . LEU A 1 88 ? -9.275 3.629 5.951 1.00 97.00 88 LEU A CA 1
A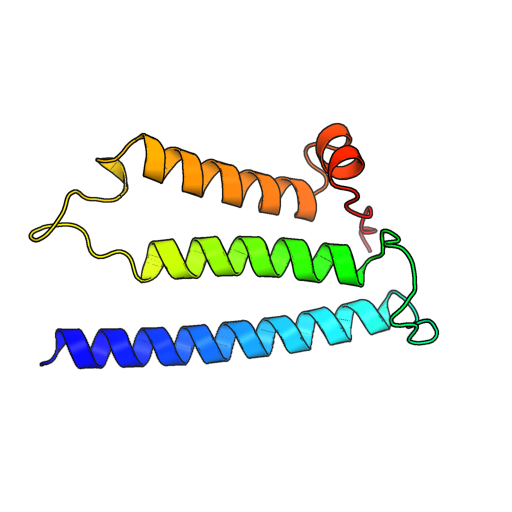TOM 702 C C . LEU A 1 88 ? -9.781 2.785 4.777 1.00 97.00 88 LEU A C 1
ATOM 704 O O . LEU A 1 88 ? -8.975 2.271 4.008 1.00 97.00 88 LEU A O 1
ATOM 708 N N . VAL A 1 89 ? -11.104 2.670 4.620 1.00 97.25 89 VAL A N 1
ATOM 709 C CA . VAL A 1 89 ? -11.714 1.944 3.494 1.00 97.25 89 VAL A CA 1
ATOM 710 C C . VAL A 1 89 ? -11.350 2.598 2.162 1.00 97.25 89 VAL A C 1
ATOM 712 O O . VAL A 1 89 ? -11.012 1.893 1.220 1.00 97.25 89 VAL A O 1
ATOM 715 N N . GLY A 1 90 ? -11.374 3.930 2.080 1.00 97.31 90 GLY A N 1
ATOM 716 C CA . GLY A 1 90 ? -10.994 4.664 0.875 1.00 97.31 90 GLY A CA 1
ATOM 717 C C . GLY A 1 90 ? -9.518 4.491 0.518 1.00 97.31 90 GLY A C 1
ATOM 718 O O . GLY A 1 90 ? -9.202 4.224 -0.637 1.00 97.31 90 GLY A O 1
ATOM 719 N N . ALA A 1 91 ? -8.617 4.581 1.500 1.00 97.38 91 ALA A N 1
ATOM 720 C CA . ALA A 1 91 ? -7.188 4.355 1.280 1.00 97.38 91 ALA A CA 1
ATOM 721 C C . ALA A 1 91 ? -6.899 2.927 0.786 1.00 97.38 91 ALA A C 1
ATOM 723 O O . ALA A 1 91 ? -6.149 2.747 -0.172 1.00 97.38 91 ALA A O 1
ATOM 724 N N . GLU A 1 92 ? -7.539 1.921 1.385 1.00 97.31 92 GLU A N 1
ATOM 725 C CA . GLU A 1 92 ? -7.406 0.532 0.936 1.00 97.31 92 GLU A CA 1
ATOM 726 C C . GLU A 1 92 ? -8.018 0.321 -0.456 1.00 97.31 92 GLU A C 1
ATOM 728 O O . GLU A 1 92 ? -7.451 -0.386 -1.283 1.00 97.31 92 GLU A O 1
ATOM 733 N N . ALA A 1 93 ? -9.141 0.979 -0.761 1.00 97.00 93 ALA A N 1
ATOM 734 C CA . ALA A 1 93 ? -9.753 0.924 -2.085 1.00 97.00 93 ALA A CA 1
ATOM 735 C C . ALA A 1 93 ? -8.840 1.514 -3.172 1.00 97.00 93 ALA A C 1
ATOM 737 O O . ALA A 1 93 ? -8.793 0.973 -4.274 1.00 97.00 93 ALA A O 1
ATOM 738 N N . VAL A 1 94 ? -8.076 2.572 -2.869 1.00 96.50 94 VAL A N 1
ATOM 739 C CA . VAL A 1 94 ? -7.053 3.111 -3.783 1.00 96.50 94 VAL A CA 1
ATOM 740 C C . VAL A 1 94 ? -5.944 2.088 -4.020 1.00 96.50 94 VAL A C 1
ATOM 742 O O . VAL A 1 94 ? -5.587 1.845 -5.171 1.00 96.50 94 VAL A O 1
ATOM 745 N N . ALA A 1 95 ? -5.434 1.447 -2.962 1.00 96.00 95 ALA A N 1
ATOM 746 C CA . ALA A 1 95 ? -4.419 0.403 -3.099 1.00 96.00 95 ALA A CA 1
ATOM 747 C C . ALA A 1 95 ? -4.927 -0.778 -3.945 1.00 96.00 95 ALA A C 1
ATOM 749 O O . ALA A 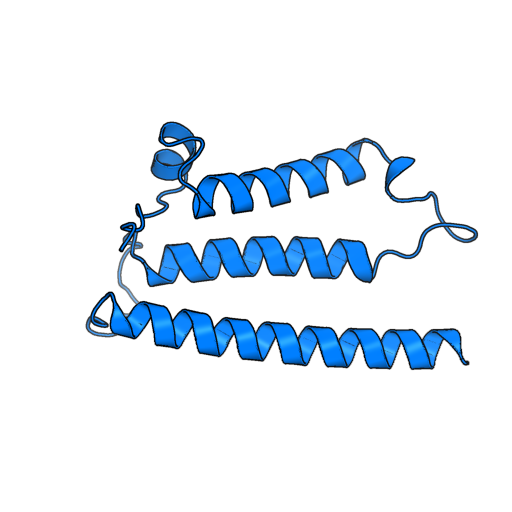1 95 ? -4.241 -1.238 -4.856 1.00 96.00 95 ALA A O 1
ATOM 750 N N . PHE A 1 96 ? -6.158 -1.225 -3.689 1.00 95.19 96 PHE A N 1
ATOM 751 C CA . PHE A 1 96 ? -6.802 -2.306 -4.429 1.00 95.19 96 PHE A CA 1
ATOM 752 C C . PHE A 1 96 ? -7.042 -1.945 -5.902 1.00 95.19 96 PHE A C 1
ATOM 754 O O . PHE A 1 96 ? -6.736 -2.743 -6.787 1.00 95.19 96 PHE A O 1
ATOM 761 N N . SER A 1 97 ? -7.538 -0.735 -6.177 1.00 95.19 97 SER A N 1
ATOM 762 C CA . SER A 1 97 ? -7.716 -0.222 -7.541 1.00 95.19 97 SER A CA 1
ATOM 763 C C . SER A 1 97 ? -6.392 -0.165 -8.295 1.00 95.19 97 SER A C 1
ATOM 765 O O . SER A 1 97 ? -6.319 -0.596 -9.443 1.00 95.19 97 SER A O 1
ATOM 767 N N . GLY A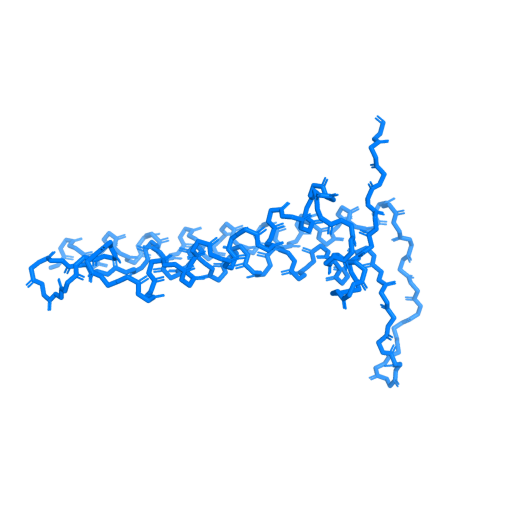 1 98 ? -5.339 0.329 -7.643 1.00 94.50 98 GLY A N 1
ATOM 768 C CA . GLY A 1 98 ? -3.998 0.389 -8.213 1.00 94.50 98 GLY A CA 1
ATOM 769 C C . GLY A 1 98 ? -3.416 -0.987 -8.524 1.00 94.50 98 GLY A C 1
ATOM 770 O O . GLY A 1 98 ? -2.771 -1.163 -9.550 1.00 94.50 98 GLY A O 1
ATOM 771 N N . ALA A 1 99 ? -3.669 -1.972 -7.660 1.00 93.69 99 ALA A N 1
ATOM 772 C CA . ALA A 1 99 ? -3.133 -3.320 -7.814 1.00 93.69 99 ALA A CA 1
ATOM 773 C C . ALA A 1 99 ? -3.837 -4.154 -8.898 1.00 93.69 99 ALA A C 1
ATOM 775 O O . ALA A 1 99 ? -3.227 -5.063 -9.449 1.00 93.69 99 ALA A O 1
ATOM 776 N N . THR A 1 100 ? -5.115 -3.878 -9.170 1.00 93.19 100 THR A N 1
ATOM 777 C CA . THR A 1 100 ? -5.971 -4.684 -10.069 1.00 93.19 100 THR A CA 1
ATOM 778 C C . THR A 1 100 ? -6.329 -3.990 -11.378 1.00 93.19 100 THR A C 1
ATOM 780 O O . THR A 1 100 ? -7.069 -4.541 -12.185 1.00 93.19 100 THR A O 1
ATOM 783 N N . ASP A 1 101 ? -5.880 -2.752 -11.551 1.00 92.38 101 ASP A N 1
ATOM 784 C CA . ASP A 1 101 ? -6.317 -1.853 -12.618 1.00 92.38 101 ASP A CA 1
ATOM 785 C C . ASP A 1 101 ? -7.842 -1.665 -12.743 1.00 92.38 101 ASP A C 1
ATOM 787 O O . ASP A 1 101 ? -8.381 -1.381 -13.808 1.00 92.38 101 ASP A O 1
ATOM 791 N N . PHE A 1 102 ? -8.567 -1.779 -11.624 1.00 91.19 102 PHE A N 1
ATOM 792 C CA . PHE A 1 102 ? -10.033 -1.704 -11.610 1.00 91.19 102 PHE A CA 1
ATOM 793 C C . PHE A 1 102 ? -10.594 -0.331 -12.029 1.00 91.19 102 PHE A C 1
ATOM 795 O O . PHE A 1 102 ? -11.677 -0.261 -12.612 1.00 91.19 102 PHE A O 1
ATOM 802 N N . MET A 1 103 ? -9.880 0.767 -11.742 1.00 94.25 103 MET A N 1
ATOM 803 C CA . MET A 1 103 ? -10.225 2.123 -12.202 1.00 94.25 103 MET A CA 1
ATOM 804 C C . MET A 1 103 ? -9.056 2.736 -12.994 1.00 94.25 103 MET A C 1
ATOM 806 O O . MET A 1 103 ? -8.260 3.488 -12.420 1.00 94.25 103 MET A O 1
ATOM 810 N N . PRO A 1 104 ? -8.963 2.480 -14.312 1.00 93.12 104 PRO A N 1
ATOM 811 C CA . PRO A 1 104 ? -7.815 2.892 -15.121 1.00 93.12 104 PRO A CA 1
ATOM 812 C C . PRO A 1 104 ? -7.561 4.404 -15.099 1.00 93.12 104 PRO A C 1
ATOM 814 O O . PRO A 1 104 ? -6.423 4.837 -14.937 1.00 93.12 104 PRO A O 1
ATOM 817 N N . ASP A 1 105 ? -8.612 5.227 -15.175 1.00 95.06 105 ASP A N 1
ATOM 818 C CA . ASP A 1 105 ? -8.481 6.693 -15.147 1.00 95.06 105 ASP A CA 1
ATOM 819 C C . ASP A 1 105 ? -7.836 7.197 -13.845 1.00 95.06 105 ASP A C 1
ATOM 821 O O . ASP A 1 105 ? -6.980 8.086 -13.866 1.00 95.06 105 ASP A O 1
ATOM 825 N N . LEU A 1 106 ? -8.208 6.600 -12.704 1.00 94.12 106 LEU A N 1
ATOM 826 C CA . LEU A 1 106 ? -7.614 6.918 -11.405 1.00 94.12 106 LEU A CA 1
ATOM 827 C C . LEU A 1 106 ? -6.149 6.481 -11.362 1.00 94.12 106 LEU A C 1
ATOM 829 O O . LEU A 1 106 ? -5.294 7.234 -10.898 1.00 94.12 106 LEU A O 1
ATOM 833 N N . ASN A 1 107 ? -5.848 5.292 -11.874 1.00 95.50 107 ASN A N 1
ATOM 834 C CA . ASN A 1 107 ? -4.494 4.758 -11.880 1.00 95.50 107 ASN A CA 1
ATOM 835 C C . ASN A 1 107 ? -3.560 5.588 -12.763 1.00 95.50 107 ASN A C 1
ATOM 837 O O . ASN A 1 107 ? -2.447 5.909 -12.345 1.00 95.50 107 ASN A O 1
ATOM 841 N N . ARG A 1 108 ? -4.021 6.035 -13.937 1.00 94.69 108 ARG A N 1
ATOM 842 C CA . ARG A 1 108 ? -3.251 6.953 -14.790 1.00 94.69 108 ARG A CA 1
ATOM 843 C C . ARG A 1 108 ? -3.047 8.310 -14.137 1.00 94.69 108 ARG A C 1
ATOM 845 O O . ARG A 1 108 ? -1.943 8.845 -14.211 1.00 94.69 108 ARG A O 1
ATOM 852 N N . TRP A 1 109 ? -4.062 8.838 -13.455 1.00 95.06 109 TRP A N 1
ATOM 853 C CA . TRP A 1 109 ? -3.921 10.072 -12.682 1.00 95.06 109 TRP A CA 1
ATOM 854 C C . TRP A 1 109 ? -2.901 9.933 -11.536 1.00 95.06 109 TRP A C 1
ATOM 856 O O . TRP A 1 109 ? -2.105 10.843 -11.318 1.00 95.06 109 TRP A O 1
ATOM 866 N N . LEU A 1 110 ? -2.864 8.778 -10.861 1.00 95.44 110 LEU A N 1
ATOM 867 C CA . LEU A 1 110 ? -1.878 8.443 -9.822 1.00 95.44 110 LEU A CA 1
ATOM 868 C C . LEU A 1 110 ? -0.504 8.029 -10.375 1.00 95.44 110 LEU A C 1
ATOM 870 O O . LEU A 1 110 ? 0.402 7.754 -9.591 1.00 95.44 110 LEU A O 1
ATOM 874 N N . GLN A 1 111 ? -0.338 7.980 -11.700 1.00 96.19 111 GLN A N 1
ATOM 875 C CA . GLN A 1 111 ? 0.880 7.516 -12.368 1.00 96.19 111 GLN A CA 1
ATOM 876 C C . GLN A 1 111 ? 1.285 6.080 -11.971 1.00 96.19 111 GLN A C 1
ATOM 878 O O . GLN A 1 111 ? 2.468 5.747 -11.897 1.00 96.19 111 GLN A O 1
ATOM 883 N N . ILE A 1 112 ? 0.284 5.231 -11.735 1.00 95.88 112 ILE A N 1
ATOM 884 C CA . ILE A 1 112 ? 0.417 3.789 -11.513 1.00 95.88 112 ILE A CA 1
ATOM 885 C C . ILE A 1 112 ? 0.623 3.122 -12.877 1.00 95.88 112 ILE A C 1
ATOM 887 O O . ILE A 1 112 ? -0.151 3.324 -13.822 1.00 95.88 112 ILE A O 1
ATOM 891 N N . VAL A 1 113 ? 1.704 2.352 -12.986 1.00 93.50 113 VAL A N 1
ATOM 892 C CA . VAL A 1 113 ? 2.025 1.586 -14.193 1.00 93.50 113 VAL A CA 1
ATOM 893 C C . VAL A 1 113 ? 1.130 0.352 -14.263 1.00 93.50 113 VAL A C 1
ATOM 895 O O . VAL A 1 113 ? 0.858 -0.291 -13.253 1.00 93.50 113 VAL A O 1
ATOM 898 N N . GLU A 1 114 ? 0.666 0.037 -15.471 1.00 90.06 114 GLU A N 1
ATOM 899 C CA . GLU A 1 114 ? -0.136 -1.162 -15.713 1.00 90.06 114 GLU A CA 1
ATOM 900 C C . GLU A 1 114 ? 0.759 -2.393 -15.612 1.00 90.06 114 GLU A C 1
ATOM 902 O O . GLU A 1 114 ? 1.831 -2.447 -16.219 1.00 90.06 114 GLU A O 1
ATOM 907 N N . MET A 1 115 ? 0.331 -3.362 -14.813 1.00 85.50 115 MET A N 1
ATOM 908 C CA . MET A 1 115 ? 1.054 -4.609 -14.610 1.00 85.50 115 MET A CA 1
ATOM 909 C C . MET A 1 115 ? 0.485 -5.653 -15.567 1.00 85.50 115 MET A C 1
ATOM 911 O O . MET A 1 115 ? -0.729 -5.802 -15.665 1.00 85.50 115 MET A O 1
ATOM 915 N N . ALA A 1 116 ? 1.354 -6.355 -16.290 1.00 75.75 116 ALA A N 1
ATOM 916 C CA . ALA A 1 116 ? 0.919 -7.401 -17.205 1.00 75.75 116 ALA A CA 1
ATOM 917 C C . ALA A 1 1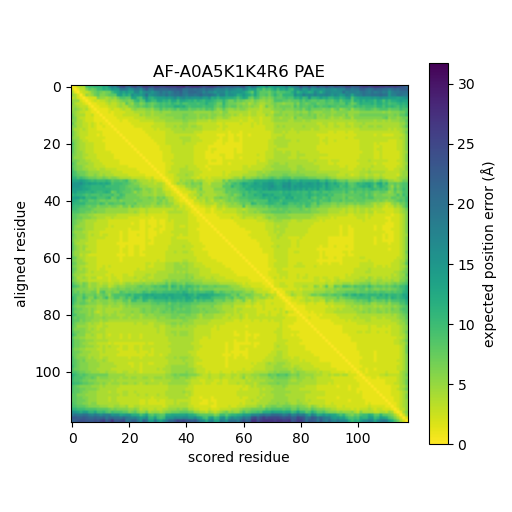16 ? 0.443 -8.638 -16.429 1.00 75.75 116 ALA A C 1
ATOM 919 O O . ALA A 1 116 ? 1.149 -9.126 -15.543 1.00 75.75 116 ALA A O 1
ATOM 920 N N . ASP A 1 117 ? -0.710 -9.181 -16.818 1.00 65.44 117 ASP A N 1
ATOM 921 C CA . ASP A 1 117 ? -1.095 -10.539 -16.447 1.00 65.44 117 ASP A CA 1
ATOM 922 C C . ASP A 1 117 ? -0.223 -11.527 -17.239 1.00 65.44 117 ASP A C 1
ATOM 924 O O . ASP A 1 117 ? -0.062 -11.395 -18.455 1.00 65.44 117 ASP A O 1
ATOM 928 N N . SER A 1 118 ? 0.404 -12.472 -16.531 1.00 50.50 118 SER A N 1
ATOM 929 C CA . SER A 1 118 ? 1.263 -13.514 -17.125 1.00 50.50 118 SER A CA 1
ATOM 930 C C . SER A 1 118 ? 0.475 -14.536 -17.939 1.00 50.50 118 SER A C 1
ATOM 932 O O . SER A 1 118 ? -0.632 -14.912 -17.493 1.00 50.50 118 SER A O 1
#

Mean predicted aligned error: 4.77 Å

Radius of gyration: 17.55 Å; Cα contacts (8 Å, |Δi|>4): 67; chains: 1; bounding box: 40×28×49 Å

Nearest PDB structures (foldseek):
  6xmu-assembly1_A  TM=9.291E-01  e=5.403E-06  Saccharomyces cerevisiae S288C
  7op1-assembly1_A  TM=5.929E-01  e=3.525E-01  Thermochaetoides thermophila DSM 1495

Secondary structure (DSSP, 8-state):
-HHHHHHHHHHHHHHHHHHHHHHHHHHHHHHHS------TTPPP---HHHHHHHHHHHHHHHHHHHHH---TTTS--TTT-HHHHHHHHHHHHHHHHHHHTSSHHHHHHTTPPPPPP-

Organism: NCBI:txid34458

Solvent-accessible surface area (backbone atoms only — not comparable to full-atom values): 6991 Å² total; per-residue (Å²): 110,70,66,60,52,53,52,50,54,52,50,53,50,50,52,53,49,54,52,52,52,50,55,48,51,54,56,51,34,52,74,79,43,80,81,71,85,91,60,94,82,60,76,93,71,77,34,64,57,61,33,52,52,49,38,52,50,51,45,51,51,47,50,53,48,65,73,69,58,72,33,68,94,85,40,72,39,63,82,72,38,58,69,61,39,51,49,49,52,50,53,47,48,50,31,50,29,57,75,67,59,73,44,55,72,59,26,57,75,70,46,43,53,88,78,82,84,131

InterPro domains:
  IPR006544 P-type ATPase, subfamily V [PTHR45630] (12-116)

pLDDT: mean 91.48, std 7.97, range [50.5, 98.25]

Foldseek 3Di:
DVVVVVLVVVVVVLVVVLVVVLVVQQVVQCVVDPDDDDDPPDDDDQGSNVLSCVLSVLVSVLVVCQVNDDDPPVHHDCVVPVVSVVVSVVSNVLSVCLVPVVPVVSNVVVSRDDDDDD

Sequence (118 aa):
MLMSVCFLCISRAKFALHIVTLVYITNLSHVFEERGPIDLEAKFEPNLLNTAIYLLGLSQQVSTFAINFQGRPFREGIRENSALYWGLVGAEAVAFSGATDFMPDLNRWLQIVEMADS